Protein AF-A0A3N5GM96-F1 (afdb_monomer_lite)

Structure (mmCIF, N/CA/C/O backbone):
data_AF-A0A3N5GM96-F1
#
_entry.id   AF-A0A3N5GM96-F1
#
loop_
_atom_site.group_PDB
_atom_site.id
_atom_site.type_symbol
_atom_site.label_atom_id
_atom_site.label_alt_id
_atom_site.label_comp_id
_atom_site.label_asym_id
_atom_site.label_entity_id
_atom_site.label_seq_id
_atom_site.pdbx_PDB_ins_code
_atom_site.Cartn_x
_atom_site.Cartn_y
_atom_site.Cartn_z
_atom_site.occupancy
_atom_site.B_iso_or_equiv
_atom_site.auth_seq_id
_atom_site.auth_comp_id
_atom_site.auth_asym_id
_atom_site.auth_atom_id
_atom_site.pdbx_PDB_model_num
ATOM 1 N N . MET A 1 1 ? 38.862 -21.216 -9.327 1.00 44.06 1 MET A N 1
ATOM 2 C CA . MET A 1 1 ? 37.706 -20.750 -10.125 1.00 44.06 1 MET A CA 1
ATOM 3 C C . MET A 1 1 ? 36.490 -20.687 -9.208 1.00 44.06 1 MET A C 1
ATOM 5 O O . MET A 1 1 ? 35.767 -21.667 -9.107 1.00 44.06 1 MET A O 1
ATOM 9 N N . SER A 1 2 ? 36.291 -19.582 -8.486 1.00 44.78 2 SER A N 1
ATOM 10 C CA . SER A 1 2 ? 35.127 -19.432 -7.601 1.00 44.78 2 SER A CA 1
ATOM 11 C C . SER A 1 2 ? 34.140 -18.477 -8.251 1.00 44.78 2 SER A C 1
ATOM 13 O O . SER A 1 2 ? 34.438 -17.307 -8.466 1.00 44.78 2 SER A O 1
ATOM 15 N N . LYS A 1 3 ? 33.000 -19.041 -8.644 1.00 50.09 3 LYS A N 1
ATOM 16 C CA . LYS A 1 3 ? 31.887 -18.403 -9.345 1.00 50.09 3 LYS A CA 1
ATOM 17 C C . LYS A 1 3 ? 31.379 -17.218 -8.516 1.00 50.09 3 LYS A C 1
ATOM 19 O O . LYS A 1 3 ? 30.755 -17.419 -7.478 1.00 50.09 3 LYS A O 1
ATOM 24 N N . SER A 1 4 ? 31.676 -15.996 -8.955 1.00 51.28 4 SER A N 1
ATOM 25 C CA . SER A 1 4 ? 31.146 -14.765 -8.368 1.00 51.28 4 SER A CA 1
ATOM 26 C C . SER A 1 4 ? 29.622 -14.839 -8.356 1.00 51.28 4 SER A C 1
ATOM 28 O O . SER A 1 4 ? 28.991 -14.921 -9.411 1.00 51.28 4 SER A O 1
ATOM 30 N N . ILE A 1 5 ? 29.028 -14.849 -7.164 1.00 60.53 5 ILE A N 1
ATOM 31 C CA . ILE A 1 5 ? 27.581 -14.768 -6.982 1.00 60.53 5 ILE A CA 1
ATOM 32 C C . ILE A 1 5 ? 27.188 -13.348 -7.390 1.00 60.53 5 ILE A C 1
ATOM 34 O O . ILE A 1 5 ? 27.280 -12.409 -6.599 1.00 60.53 5 ILE A O 1
ATOM 38 N N . GLN A 1 6 ? 26.830 -13.179 -8.662 1.00 61.72 6 GLN A N 1
ATOM 39 C CA . GLN A 1 6 ? 26.200 -11.964 -9.160 1.00 61.72 6 GLN A CA 1
ATOM 40 C C . GLN A 1 6 ? 24.901 -11.789 -8.377 1.00 61.72 6 GLN A C 1
ATOM 42 O O . GLN A 1 6 ? 23.946 -12.548 -8.538 1.00 61.72 6 GLN A O 1
ATOM 47 N N . ARG A 1 7 ? 24.901 -10.825 -7.459 1.00 61.12 7 ARG A N 1
ATOM 48 C CA . ARG A 1 7 ? 23.714 -10.421 -6.716 1.00 61.12 7 ARG A CA 1
ATOM 49 C C . ARG A 1 7 ? 22.772 -9.813 -7.749 1.00 61.12 7 ARG A C 1
ATOM 51 O O . ARG A 1 7 ? 23.037 -8.723 -8.241 1.00 61.12 7 ARG A O 1
ATOM 58 N N . ASN A 1 8 ? 21.750 -10.561 -8.154 1.00 61.25 8 ASN A N 1
ATOM 59 C CA . ASN A 1 8 ? 20.772 -10.084 -9.122 1.00 61.25 8 ASN A CA 1
ATOM 60 C C . ASN A 1 8 ? 20.003 -8.921 -8.486 1.00 61.25 8 ASN A C 1
ATOM 62 O O . ASN A 1 8 ? 19.140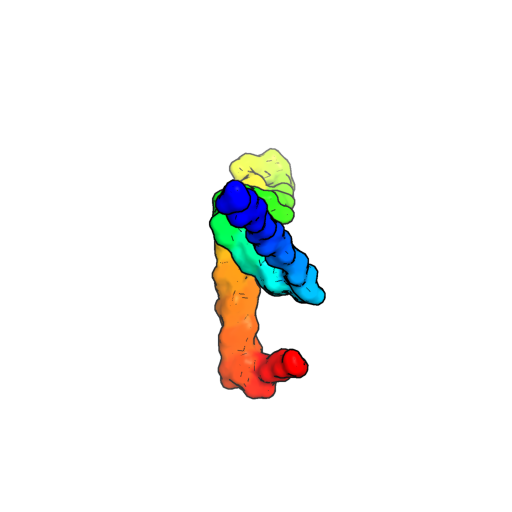 -9.138 -7.636 1.00 61.25 8 ASN A O 1
ATOM 66 N N . VAL A 1 9 ? 20.376 -7.690 -8.833 1.00 66.00 9 VAL A N 1
ATOM 67 C CA . VAL A 1 9 ? 19.699 -6.489 -8.348 1.00 66.00 9 VAL A CA 1
ATOM 68 C C . VAL A 1 9 ? 18.362 -6.415 -9.074 1.00 66.00 9 VAL A C 1
ATOM 70 O O . VAL A 1 9 ? 18.322 -6.211 -10.285 1.00 66.00 9 VAL A O 1
ATOM 73 N N . ILE A 1 10 ? 17.259 -6.618 -8.355 1.00 71.44 10 ILE A N 1
ATOM 74 C CA . ILE A 1 10 ? 15.930 -6.403 -8.924 1.00 71.44 10 ILE A CA 1
ATOM 75 C C . ILE A 1 10 ? 15.748 -4.892 -9.071 1.00 71.44 10 ILE A C 1
ATOM 77 O O . ILE A 1 10 ? 15.653 -4.176 -8.080 1.00 71.44 10 ILE A O 1
ATOM 81 N N . THR A 1 11 ? 15.724 -4.399 -10.309 1.00 86.12 11 THR A N 1
ATOM 82 C CA . THR A 1 11 ? 15.365 -3.008 -10.607 1.00 86.12 11 THR A CA 1
ATOM 83 C C . THR A 1 11 ? 13.860 -2.941 -10.881 1.00 86.12 11 THR A C 1
ATOM 85 O O . THR A 1 11 ? 13.428 -3.396 -11.945 1.00 86.12 11 THR A O 1
ATOM 88 N N . PRO A 1 12 ? 13.039 -2.428 -9.947 1.00 87.50 12 PRO A N 1
ATOM 89 C CA . PRO A 1 12 ? 11.606 -2.288 -10.174 1.00 87.50 12 PRO A CA 1
ATOM 90 C C . PRO A 1 12 ? 11.342 -1.292 -11.308 1.00 87.50 12 PRO A C 1
ATOM 92 O O . PRO A 1 12 ? 11.988 -0.248 -11.385 1.00 87.50 12 PRO A O 1
ATOM 95 N N . ARG A 1 13 ? 10.403 -1.630 -12.199 1.00 93.12 13 ARG A N 1
ATOM 96 C CA . ARG A 1 13 ? 10.067 -0.821 -13.387 1.00 93.12 13 ARG A CA 1
ATOM 97 C C . ARG A 1 13 ? 8.818 0.031 -13.198 1.00 93.12 13 ARG A C 1
ATOM 99 O O . ARG A 1 13 ? 8.622 0.999 -13.923 1.00 93.12 13 ARG A O 1
ATOM 106 N N . THR A 1 14 ? 7.994 -0.325 -12.219 1.00 92.75 14 THR A N 1
ATOM 107 C CA . THR A 1 14 ? 6.759 0.372 -11.870 1.00 92.75 14 THR A CA 1
ATOM 108 C C . THR A 1 14 ? 6.704 0.623 -10.363 1.00 92.75 14 THR A C 1
ATOM 110 O O . THR A 1 14 ? 7.426 -0.003 -9.580 1.00 92.75 14 THR A O 1
ATOM 113 N N . LEU A 1 15 ? 5.838 1.540 -9.927 1.00 93.06 15 LEU A N 1
ATOM 114 C CA . LEU A 1 15 ? 5.617 1.774 -8.497 1.00 93.06 15 LEU A CA 1
ATOM 115 C C . LEU A 1 15 ? 5.086 0.522 -7.768 1.00 93.06 15 LEU A C 1
ATOM 117 O O . LEU A 1 15 ? 5.628 0.213 -6.704 1.00 93.06 15 LEU A O 1
ATOM 121 N N . PRO A 1 16 ? 4.122 -0.250 -8.316 1.00 93.31 16 PRO A N 1
ATOM 122 C CA . PRO A 1 16 ? 3.725 -1.529 -7.727 1.00 93.31 16 PRO A CA 1
ATOM 123 C C . PRO A 1 16 ? 4.886 -2.517 -7.581 1.00 93.31 16 PRO A C 1
ATOM 125 O O . PRO A 1 16 ? 5.003 -3.164 -6.541 1.00 93.31 16 PRO A O 1
ATOM 128 N N . ASP A 1 17 ? 5.788 -2.598 -8.568 1.00 93.31 17 ASP A N 1
ATOM 129 C CA . ASP A 1 17 ? 6.973 -3.460 -8.467 1.00 93.31 17 ASP A CA 1
ATOM 130 C C . ASP A 1 17 ? 7.891 -3.038 -7.317 1.00 93.31 17 ASP A C 1
ATOM 132 O O . ASP A 1 17 ? 8.390 -3.889 -6.578 1.00 93.31 17 ASP A O 1
ATOM 136 N N . LEU A 1 18 ? 8.104 -1.730 -7.139 1.00 94.06 18 LEU A N 1
ATOM 137 C CA . LEU A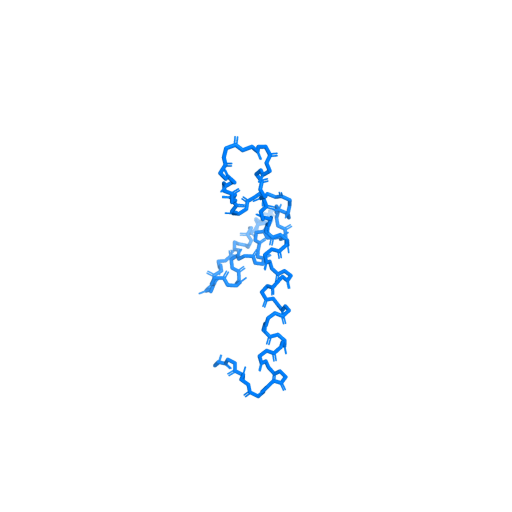 1 18 ? 8.929 -1.199 -6.053 1.00 94.06 18 LEU A CA 1
ATOM 138 C C . LEU A 1 18 ? 8.311 -1.494 -4.682 1.00 94.06 18 LEU A C 1
ATOM 140 O O . LEU A 1 18 ? 9.019 -1.929 -3.772 1.00 94.06 18 LEU A O 1
ATOM 144 N N . VAL A 1 19 ? 7.003 -1.271 -4.532 1.00 94.81 19 VAL A N 1
ATOM 145 C CA . VAL A 1 19 ? 6.279 -1.526 -3.279 1.00 94.81 19 VAL A CA 1
ATOM 146 C C . VAL A 1 19 ? 6.324 -3.011 -2.932 1.00 94.81 19 VAL A C 1
ATOM 148 O O . VAL A 1 19 ? 6.687 -3.355 -1.811 1.00 94.81 19 VAL A O 1
ATOM 151 N N . ARG A 1 20 ? 6.059 -3.891 -3.902 1.00 94.88 20 ARG A N 1
ATOM 152 C CA . ARG A 1 20 ? 6.139 -5.345 -3.728 1.00 94.88 20 ARG A CA 1
ATOM 153 C C . ARG A 1 20 ? 7.546 -5.805 -3.353 1.00 94.88 20 ARG A C 1
ATOM 155 O O . ARG A 1 20 ? 7.699 -6.656 -2.481 1.00 94.88 20 ARG A O 1
ATOM 162 N N . HIS A 1 21 ? 8.574 -5.260 -4.004 1.00 94.50 21 HIS A N 1
ATOM 163 C CA . HIS A 1 21 ? 9.961 -5.585 -3.681 1.00 94.50 21 HIS A CA 1
ATOM 164 C C . HIS A 1 21 ? 10.284 -5.223 -2.225 1.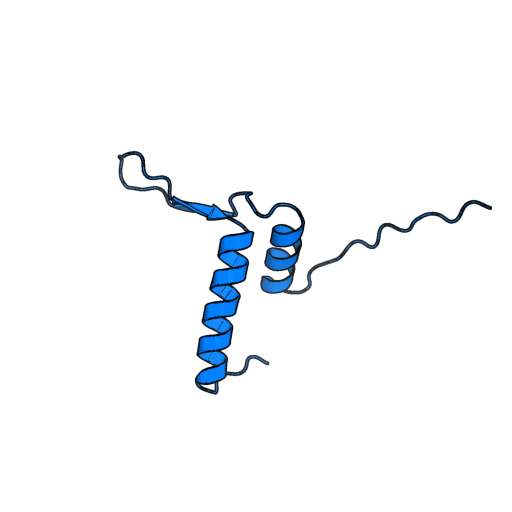00 94.50 21 HIS A C 1
ATOM 166 O O . HIS A 1 21 ? 10.735 -6.074 -1.461 1.00 94.50 21 HIS A O 1
ATOM 172 N N . ARG A 1 22 ? 9.944 -3.999 -1.807 1.00 94.56 22 ARG A N 1
ATOM 173 C CA . ARG A 1 22 ? 10.174 -3.529 -0.435 1.00 94.56 22 ARG A CA 1
ATOM 174 C C . ARG A 1 22 ? 9.310 -4.241 0.603 1.00 94.56 22 ARG A C 1
ATOM 176 O O . ARG A 1 22 ? 9.782 -4.452 1.712 1.00 94.56 22 ARG A O 1
ATOM 183 N N . ALA A 1 23 ? 8.095 -4.660 0.254 1.00 95.31 23 ALA A N 1
ATOM 184 C CA . ALA A 1 23 ? 7.259 -5.490 1.120 1.00 95.31 23 ALA A CA 1
ATOM 185 C C . ALA A 1 23 ? 7.900 -6.860 1.399 1.00 95.31 23 ALA A C 1
ATOM 187 O O . ALA A 1 23 ? 7.748 -7.383 2.497 1.00 95.31 23 ALA A O 1
ATOM 188 N N . GLY A 1 24 ? 8.652 -7.416 0.442 1.00 94.44 24 GLY A N 1
ATOM 189 C CA . GLY A 1 24 ? 9.428 -8.643 0.646 1.00 94.44 24 GLY A CA 1
ATOM 190 C C . GLY A 1 24 ? 10.689 -8.444 1.493 1.00 94.44 24 GLY A C 1
ATOM 191 O O . GLY A 1 24 ? 11.043 -9.322 2.272 1.00 94.44 24 GLY A O 1
ATOM 192 N N . GLU A 1 25 ? 11.367 -7.301 1.362 1.00 94.88 25 GLU A N 1
ATOM 193 C CA . GLU A 1 25 ? 12.601 -7.022 2.113 1.00 94.88 25 GLU A CA 1
ATOM 194 C C . GLU A 1 25 ? 12.351 -6.487 3.531 1.00 94.88 25 GLU A C 1
ATOM 196 O O . GLU A 1 25 ? 13.119 -6.777 4.447 1.00 94.88 25 GLU A O 1
ATOM 201 N N . ARG A 1 26 ? 11.326 -5.644 3.708 1.00 95.31 26 ARG A N 1
ATOM 202 C CA . ARG A 1 26 ? 11.046 -4.882 4.938 1.00 95.31 26 ARG A CA 1
ATOM 203 C C . ARG A 1 26 ? 9.531 -4.713 5.145 1.00 95.31 26 ARG A C 1
ATOM 205 O O . ARG A 1 26 ? 9.032 -3.586 5.095 1.00 95.31 26 ARG A O 1
ATOM 212 N N . PRO A 1 27 ? 8.784 -5.805 5.379 1.00 93.88 27 PRO A N 1
ATOM 213 C CA . PRO A 1 27 ? 7.318 -5.794 5.401 1.00 93.88 27 PRO A CA 1
ATOM 214 C C . PRO A 1 27 ? 6.722 -4.825 6.427 1.00 93.88 27 PRO A C 1
ATOM 216 O O . PRO A 1 27 ? 5.726 -4.168 6.132 1.00 93.88 27 PRO A O 1
ATOM 219 N N . GLU A 1 28 ? 7.342 -4.717 7.603 1.00 96.19 28 GLU A N 1
ATOM 220 C CA . GLU A 1 28 ? 6.867 -3.913 8.738 1.00 96.19 28 GLU A CA 1
ATOM 221 C C . GLU A 1 28 ? 7.357 -2.460 8.706 1.00 96.19 28 GLU A C 1
ATOM 223 O O . GLU A 1 28 ? 6.897 -1.631 9.489 1.00 96.19 28 GLU A O 1
ATOM 228 N N . ALA A 1 29 ? 8.279 -2.120 7.799 1.00 94.56 29 ALA A N 1
ATOM 229 C CA . ALA A 1 29 ? 8.764 -0.753 7.696 1.00 94.56 29 ALA A CA 1
ATOM 230 C C . ALA A 1 29 ? 7.633 0.172 7.227 1.00 94.56 29 ALA A C 1
ATOM 232 O O . ALA A 1 29 ? 6.943 -0.114 6.242 1.00 94.56 29 ALA A O 1
ATOM 233 N N . ALA A 1 30 ? 7.461 1.291 7.932 1.00 92.00 30 ALA A N 1
ATOM 234 C CA . ALA A 1 30 ? 6.489 2.310 7.569 1.00 92.00 30 ALA A CA 1
ATOM 235 C C . ALA A 1 30 ? 6.861 2.933 6.214 1.00 92.00 30 ALA A C 1
ATOM 237 O O . ALA A 1 30 ? 7.992 3.376 6.006 1.00 92.00 30 ALA A O 1
ATOM 238 N N . VAL A 1 31 ? 5.901 2.950 5.290 1.00 91.31 31 VAL A N 1
ATOM 239 C CA . VAL A 1 31 ? 5.989 3.667 4.012 1.00 91.31 31 VAL A CA 1
ATOM 240 C C . VAL A 1 31 ? 5.332 5.044 4.111 1.00 91.31 31 VAL A C 1
ATOM 242 O O . VAL A 1 31 ? 5.820 5.993 3.507 1.00 91.31 31 VAL A O 1
ATOM 245 N N . TYR A 1 32 ? 4.275 5.161 4.919 1.00 86.19 32 TYR A N 1
ATOM 246 C CA . TYR A 1 32 ? 3.610 6.421 5.239 1.00 86.19 32 TYR A CA 1
ATOM 247 C C . TYR A 1 32 ? 3.215 6.446 6.712 1.00 86.19 32 TYR A C 1
ATOM 249 O O . TYR A 1 32 ? 2.783 5.430 7.257 1.00 86.19 32 TYR A O 1
ATOM 257 N N . THR A 1 33 ? 3.311 7.620 7.323 1.00 86.50 33 THR A N 1
ATOM 258 C CA . THR A 1 33 ? 2.745 7.901 8.642 1.00 86.50 33 THR A CA 1
ATOM 259 C C . THR A 1 33 ? 1.704 8.990 8.463 1.00 86.50 33 THR A C 1
ATOM 261 O O . THR A 1 33 ? 2.022 10.076 7.977 1.00 86.50 33 THR A O 1
ATOM 264 N N . PHE A 1 34 ? 0.460 8.683 8.805 1.00 83.25 34 PHE A N 1
ATOM 265 C CA . PHE A 1 34 ? -0.607 9.669 8.863 1.00 83.25 34 PHE A CA 1
ATOM 266 C C . PHE A 1 34 ? -0.539 10.346 10.228 1.00 83.25 34 PHE A C 1
ATOM 268 O O . PHE A 1 34 ? -0.570 9.673 11.257 1.00 83.25 34 PHE A O 1
ATOM 275 N N . LEU A 1 35 ? -0.403 11.668 10.225 1.00 83.19 35 LEU A N 1
ATO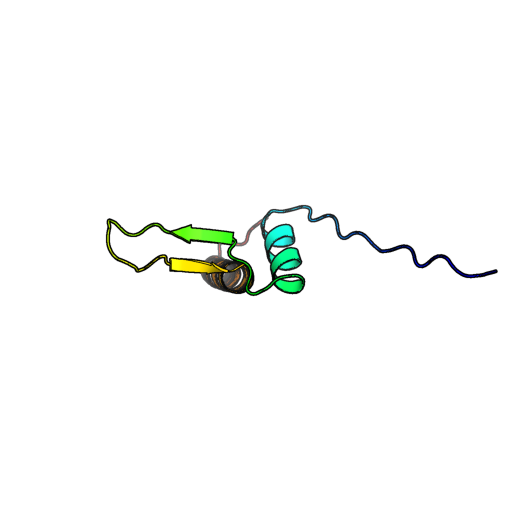M 276 C CA . LEU A 1 35 ? -0.410 12.460 11.446 1.00 83.19 35 LEU A CA 1
ATOM 277 C C . LEU A 1 35 ? -1.868 12.726 11.825 1.00 83.19 35 LEU A C 1
ATOM 279 O O . LEU A 1 35 ? -2.604 13.317 11.032 1.00 83.19 35 LEU A O 1
ATOM 283 N N . ALA A 1 36 ? -2.286 12.258 12.999 1.00 70.50 36 ALA A N 1
ATOM 284 C CA . ALA A 1 36 ? -3.546 12.676 13.598 1.00 70.50 36 ALA A CA 1
ATOM 285 C C . ALA A 1 36 ? -3.404 14.101 14.155 1.00 70.50 36 ALA A C 1
ATOM 287 O O . ALA A 1 36 ? -2.309 14.522 14.539 1.00 70.50 36 ALA A O 1
ATOM 288 N N . ASP A 1 37 ? -4.507 14.848 14.184 1.00 68.00 37 ASP A N 1
ATOM 289 C CA . ASP A 1 37 ? -4.549 16.167 14.814 1.00 68.00 37 ASP A CA 1
ATOM 290 C C . ASP A 1 37 ? -4.374 15.990 16.334 1.00 68.00 37 ASP A C 1
ATOM 292 O O . ASP A 1 37 ? -5.298 15.615 17.048 1.00 68.00 37 ASP A O 1
ATOM 296 N N . GLY A 1 38 ? -3.144 16.167 16.814 1.00 64.31 38 GLY A N 1
ATOM 297 C CA . GLY A 1 38 ? -2.827 16.433 18.218 1.00 64.31 38 GLY A CA 1
ATOM 298 C C . GLY A 1 38 ? -2.727 15.256 19.196 1.00 64.31 38 GLY A C 1
ATOM 299 O O . GLY A 1 38 ? -1.906 15.354 20.103 1.00 64.31 38 GLY A O 1
ATOM 300 N N . GLU A 1 39 ? -3.476 14.159 19.051 1.00 56.25 39 GLU A N 1
ATOM 301 C CA . GLU A 1 39 ? -3.520 13.103 20.087 1.00 56.25 39 GLU A CA 1
ATOM 302 C C . GLU A 1 39 ? -3.237 11.690 19.529 1.00 56.25 39 GLU A C 1
ATOM 304 O O . GLU A 1 39 ? -4.069 11.056 18.890 1.00 56.25 39 GLU A O 1
ATOM 309 N N . GLU A 1 40 ? -1.991 11.249 19.746 1.00 54.03 40 GLU A N 1
AT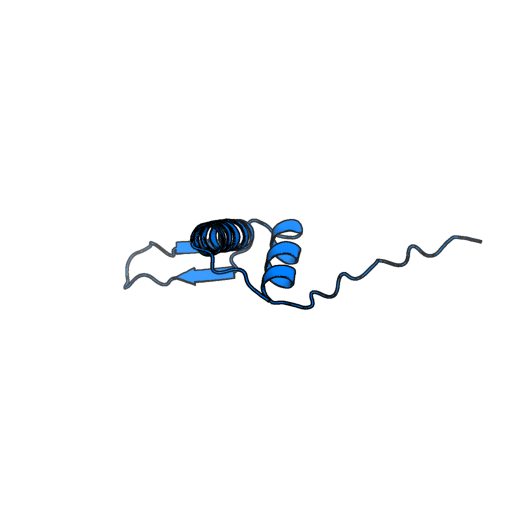OM 310 C CA . GLU A 1 40 ? -1.469 9.874 19.928 1.00 54.03 40 GLU A CA 1
ATOM 311 C C . GLU A 1 40 ? -1.923 8.691 19.041 1.00 54.03 40 GLU A C 1
ATOM 313 O O . GLU A 1 40 ? -1.622 7.547 19.372 1.00 54.03 40 GLU A O 1
ATOM 318 N N . ASP A 1 41 ? -2.503 8.912 17.864 1.00 51.47 41 ASP A N 1
ATOM 319 C CA . ASP A 1 41 ? -2.747 7.840 16.882 1.00 51.47 41 ASP A CA 1
ATOM 320 C C . ASP A 1 41 ? -2.010 8.112 15.556 1.00 51.47 41 ASP A C 1
ATOM 322 O O . ASP A 1 41 ? -2.599 8.377 14.505 1.00 51.47 41 ASP A O 1
ATOM 326 N N . GLU A 1 42 ? -0.671 8.055 15.588 1.00 60.97 42 GLU A N 1
ATOM 327 C CA . GLU A 1 42 ? 0.127 7.942 14.359 1.00 60.97 42 GLU A CA 1
ATOM 328 C C . GLU A 1 42 ? -0.233 6.631 13.644 1.00 60.97 42 GLU A C 1
ATOM 330 O O . GLU A 1 42 ? 0.313 5.562 13.939 1.00 60.97 42 GLU A O 1
ATOM 335 N N . GLN A 1 43 ? -1.120 6.693 12.652 1.00 76.69 43 GLN A N 1
ATOM 336 C CA . GLN A 1 43 ? -1.405 5.522 11.831 1.00 76.69 43 GLN A CA 1
ATOM 337 C C . GLN A 1 43 ? -0.255 5.308 10.850 1.00 76.69 43 GLN A C 1
ATOM 339 O O . GLN A 1 43 ? -0.059 6.061 9.892 1.00 76.69 43 GLN A O 1
ATOM 344 N N . ARG A 1 44 ? 0.522 4.250 11.083 1.00 87.19 44 ARG A N 1
ATOM 345 C CA . ARG A 1 44 ? 1.597 3.828 10.182 1.00 87.19 44 ARG A CA 1
ATOM 346 C C . ARG A 1 44 ? 1.058 2.841 9.164 1.00 87.19 44 ARG A C 1
ATOM 348 O O . ARG A 1 44 ? 0.556 1.774 9.507 1.00 87.19 44 ARG A O 1
ATOM 355 N N . LEU A 1 45 ? 1.220 3.174 7.893 1.00 92.19 45 LEU A N 1
ATOM 356 C CA . LEU A 1 45 ? 1.024 2.240 6.799 1.00 92.19 45 LEU A CA 1
ATOM 357 C C . LEU A 1 45 ? 2.363 1.574 6.492 1.00 92.19 45 LEU A C 1
ATOM 359 O O . LEU A 1 45 ? 3.338 2.258 6.184 1.00 92.19 45 LEU A O 1
ATOM 363 N N . THR A 1 46 ? 2.415 0.247 6.572 1.00 96.25 46 THR A N 1
ATOM 364 C CA . THR A 1 46 ? 3.617 -0.540 6.262 1.00 96.25 46 THR A CA 1
ATOM 365 C C . THR A 1 46 ? 3.680 -0.920 4.782 1.00 96.25 46 THR A C 1
ATOM 367 O O . THR A 1 46 ? 2.665 -0.880 4.080 1.00 96.25 46 THR A O 1
ATOM 370 N N . TYR A 1 47 ? 4.857 -1.319 4.288 1.00 97.12 47 TYR A N 1
ATOM 371 C CA . TYR A 1 47 ? 4.991 -1.810 2.909 1.00 97.12 47 TYR A CA 1
ATOM 372 C C . TYR A 1 47 ? 4.101 -3.024 2.625 1.00 97.12 47 TYR A C 1
ATOM 374 O O . TYR A 1 47 ? 3.478 -3.080 1.565 1.00 97.12 47 TYR A O 1
ATOM 382 N N . ALA A 1 48 ? 4.000 -3.967 3.568 1.00 95.88 48 ALA A N 1
ATOM 383 C CA . ALA A 1 48 ? 3.130 -5.131 3.416 1.00 95.88 48 ALA A CA 1
ATOM 384 C C . ALA A 1 48 ? 1.648 -4.733 3.333 1.00 95.88 48 ALA A C 1
ATOM 386 O O . ALA A 1 48 ? 0.927 -5.198 2.449 1.00 95.88 48 ALA A O 1
ATOM 387 N N . ALA A 1 49 ? 1.204 -3.824 4.207 1.00 95.88 49 ALA A N 1
ATOM 388 C CA . ALA A 1 49 ? -0.172 -3.336 4.200 1.00 95.88 49 ALA A CA 1
ATOM 389 C C . ALA A 1 49 ? -0.501 -2.551 2.919 1.00 95.88 49 ALA A C 1
ATOM 391 O O . ALA A 1 49 ? -1.603 -2.679 2.380 1.00 95.88 49 ALA A O 1
ATOM 392 N N . LEU A 1 50 ? 0.448 -1.762 2.403 1.00 96.19 50 LEU A N 1
ATOM 393 C CA . LEU A 1 50 ? 0.272 -1.036 1.147 1.00 96.19 50 LEU A CA 1
ATOM 394 C C . LEU A 1 50 ? 0.166 -1.987 -0.058 1.00 96.19 50 LEU A C 1
ATOM 396 O O . LEU A 1 50 ? -0.756 -1.815 -0.855 1.00 96.19 50 LEU A O 1
ATOM 400 N N . ASP A 1 51 ? 1.045 -2.992 -0.185 1.00 96.81 51 ASP A N 1
ATOM 401 C CA . ASP A 1 51 ? 0.976 -3.986 -1.277 1.00 96.81 51 ASP A CA 1
ATOM 402 C C . ASP A 1 51 ? -0.368 -4.730 -1.266 1.00 96.81 51 ASP A C 1
ATOM 404 O O . ASP A 1 51 ? -1.049 -4.813 -2.292 1.00 96.81 51 ASP A O 1
ATOM 408 N N . GLN A 1 52 ? -0.802 -5.199 -0.092 1.00 96.69 52 GLN A N 1
ATOM 409 C CA . GLN A 1 52 ? -2.067 -5.917 0.052 1.00 96.69 52 GLN A CA 1
ATOM 410 C C . GLN A 1 52 ? -3.270 -5.050 -0.347 1.00 96.69 52 GLN A C 1
ATOM 412 O O . GLN A 1 52 ? -4.129 -5.494 -1.112 1.00 96.69 52 GLN A O 1
ATOM 417 N N . ARG A 1 53 ? -3.326 -3.801 0.134 1.00 95.75 53 ARG A N 1
ATOM 418 C CA . ARG A 1 53 ? -4.399 -2.855 -0.206 1.00 95.75 53 ARG A CA 1
ATOM 419 C C . ARG A 1 53 ? -4.424 -2.532 -1.697 1.00 95.75 53 ARG A C 1
ATOM 421 O O . ARG A 1 53 ? -5.497 -2.549 -2.296 1.00 95.75 53 ARG A O 1
ATOM 428 N N . ALA A 1 54 ? -3.262 -2.289 -2.304 1.00 95.19 54 ALA A N 1
ATOM 429 C CA . ALA A 1 54 ? -3.162 -2.013 -3.734 1.00 95.19 54 ALA A CA 1
ATOM 430 C C . ALA A 1 54 ? -3.700 -3.183 -4.574 1.00 95.19 54 ALA A C 1
ATOM 432 O O . ALA A 1 54 ? -4.478 -2.968 -5.502 1.00 95.19 54 ALA A O 1
ATOM 433 N N . ARG A 1 55 ? -3.359 -4.429 -4.214 1.00 95.38 55 ARG A N 1
ATOM 434 C CA . ARG A 1 55 ? -3.885 -5.634 -4.880 1.00 95.38 55 ARG A CA 1
ATOM 435 C C . ARG A 1 55 ? -5.390 -5.796 -4.709 1.00 95.38 55 ARG A C 1
ATOM 437 O O . ARG A 1 55 ? -6.055 -6.173 -5.666 1.00 95.38 55 ARG A O 1
ATOM 444 N N . ALA A 1 56 ? -5.924 -5.510 -3.522 1.00 96.38 56 ALA A N 1
ATOM 445 C CA . ALA A 1 56 ? -7.362 -5.580 -3.274 1.00 96.38 56 ALA A CA 1
ATOM 446 C C . ALA A 1 56 ? -8.134 -4.586 -4.159 1.00 96.38 56 ALA A C 1
ATOM 448 O O . ALA A 1 56 ? -9.123 -4.958 -4.788 1.00 96.38 56 ALA A O 1
ATOM 449 N N . VAL A 1 57 ? -7.638 -3.349 -4.276 1.00 95.31 57 VAL A N 1
ATOM 450 C CA . VAL A 1 57 ? -8.207 -2.337 -5.180 1.00 95.31 57 VAL A CA 1
ATOM 451 C C . VAL A 1 57 ? -8.095 -2.784 -6.638 1.00 95.31 57 VAL A C 1
ATOM 453 O O . VAL A 1 57 ? -9.088 -2.745 -7.360 1.00 95.31 57 VAL A O 1
ATOM 456 N N . ALA A 1 58 ? -6.924 -3.266 -7.065 1.00 93.81 58 ALA A N 1
ATOM 457 C CA . ALA A 1 58 ? -6.715 -3.748 -8.428 1.00 93.81 58 ALA A CA 1
ATOM 458 C C . A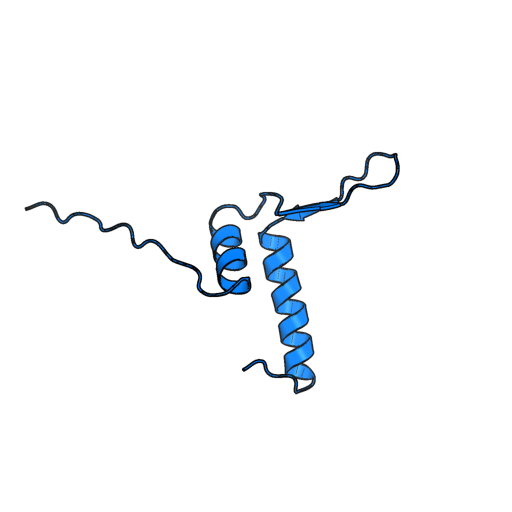LA A 1 58 ? -7.658 -4.910 -8.789 1.00 93.81 58 ALA A C 1
ATOM 460 O O . ALA A 1 58 ? -8.262 -4.891 -9.856 1.00 93.81 58 ALA A O 1
ATOM 461 N N . ALA A 1 59 ? -7.842 -5.882 -7.891 1.00 94.81 59 ALA A N 1
ATOM 462 C CA . ALA A 1 59 ? -8.779 -6.986 -8.089 1.00 94.81 59 ALA A CA 1
ATOM 463 C C . ALA A 1 59 ? -10.235 -6.497 -8.196 1.00 94.81 59 ALA A C 1
ATOM 465 O O . ALA A 1 59 ? -10.997 -6.991 -9.031 1.00 94.81 59 ALA A O 1
ATOM 466 N N . GLY A 1 60 ? -10.615 -5.495 -7.394 1.00 96.44 60 GLY A N 1
ATOM 467 C CA . GLY A 1 60 ? -11.921 -4.842 -7.495 1.00 96.44 60 GLY A CA 1
ATOM 468 C C . GLY A 1 60 ? -12.130 -4.165 -8.851 1.00 96.44 60 GLY A C 1
ATOM 469 O O . GLY A 1 60 ? -13.145 -4.396 -9.501 1.00 96.44 60 GLY A O 1
ATOM 470 N N . LEU A 1 61 ? -11.144 -3.397 -9.322 1.00 94.94 61 LEU A N 1
ATOM 471 C CA . LEU A 1 61 ? -11.189 -2.737 -10.633 1.00 94.94 61 LEU A CA 1
ATOM 472 C C . LEU A 1 61 ? -11.262 -3.745 -11.788 1.00 94.94 61 LEU A C 1
ATOM 474 O O . LEU A 1 61 ? -12.101 -3.603 -12.676 1.00 94.94 61 LEU A O 1
ATOM 478 N N . GLN A 1 62 ? -10.457 -4.808 -11.740 1.00 94.75 62 GLN A N 1
ATOM 479 C CA . GLN A 1 62 ? -10.488 -5.884 -12.734 1.00 94.75 62 GLN A CA 1
ATOM 480 C C . GLN A 1 62 ? -11.852 -6.579 -12.781 1.00 94.75 62 GLN A C 1
ATOM 482 O O . GLN A 1 62 ? -12.357 -6.870 -13.863 1.00 94.75 62 GLN A O 1
ATOM 487 N N . SER A 1 63 ? -12.487 -6.786 -11.623 1.00 94.81 63 SER A N 1
ATOM 488 C CA . SER A 1 63 ? -13.834 -7.368 -11.540 1.00 94.81 63 SER A CA 1
ATOM 489 C C . SER A 1 63 ? -14.909 -6.478 -12.176 1.00 94.81 63 SER A C 1
ATOM 491 O O . SER A 1 63 ? -15.939 -6.980 -12.616 1.00 94.81 63 SER A O 1
ATOM 493 N N . LEU A 1 64 ? -14.664 -5.168 -12.264 1.00 96.31 64 LEU A N 1
ATOM 494 C CA . LEU A 1 64 ? -15.524 -4.199 -12.949 1.00 96.31 64 LEU A CA 1
ATOM 495 C C . LEU A 1 64 ? -15.196 -4.052 -14.447 1.00 96.31 64 LEU A C 1
ATOM 497 O O . LEU A 1 64 ? -15.750 -3.181 -15.111 1.00 96.31 64 LEU A O 1
ATOM 501 N N . GLY A 1 65 ? -14.293 -4.874 -14.989 1.00 93.31 65 GLY A N 1
ATOM 502 C CA . GLY A 1 65 ? -13.862 -4.798 -16.388 1.00 93.31 65 GLY A CA 1
ATOM 503 C C . GLY A 1 65 ? -12.831 -3.702 -16.671 1.00 93.31 65 GLY A C 1
ATOM 504 O O . GLY A 1 65 ? -12.449 -3.513 -17.823 1.00 93.31 65 GLY A O 1
ATOM 505 N N . ALA A 1 66 ? -12.337 -3.006 -15.642 1.00 88.06 66 ALA A N 1
ATOM 506 C CA . ALA A 1 66 ? -11.233 -2.061 -15.763 1.00 88.06 66 ALA A CA 1
ATOM 507 C C . ALA A 1 66 ? -9.895 -2.808 -15.628 1.00 88.06 66 ALA A C 1
ATOM 509 O O . ALA A 1 66 ? -9.262 -2.822 -14.570 1.00 88.06 66 ALA A O 1
ATOM 510 N N . GLY A 1 67 ? -9.488 -3.483 -16.705 1.00 81.88 67 GLY A N 1
ATOM 511 C CA . GLY A 1 67 ? -8.133 -4.015 -16.842 1.00 81.88 67 GLY A CA 1
ATOM 512 C C . GLY A 1 67 ? -7.144 -2.880 -17.110 1.00 81.88 67 GLY A C 1
ATOM 513 O O . GLY A 1 67 ? -7.411 -2.028 -17.953 1.00 81.88 67 GLY A O 1
ATOM 514 N N . GLY A 1 68 ? -6.028 -2.854 -16.376 1.00 75.56 68 GLY A N 1
ATOM 515 C CA . GLY A 1 68 ? -4.883 -2.014 -16.740 1.00 75.56 68 GLY A CA 1
ATOM 516 C C . GLY A 1 68 ? -4.252 -2.470 -18.061 1.00 75.56 68 GLY A C 1
ATOM 517 O O . GLY A 1 68 ? -4.554 -3.567 -18.532 1.00 75.56 68 GLY A O 1
ATOM 518 N N . GLU A 1 69 ? -3.399 -1.623 -18.639 1.00 62.19 69 GLU A N 1
ATOM 519 C CA . GLU A 1 69 ? -2.727 -1.863 -19.931 1.00 62.19 69 GLU A CA 1
ATOM 520 C C . GLU A 1 69 ? -1.626 -2.934 -19.875 1.00 62.19 69 GLU A C 1
ATOM 522 O O . GLU A 1 69 ? -0.932 -3.030 -18.832 1.00 62.19 69 GLU A O 1
#

Foldseek 3Di:
DDDPPPPPDDDQPDPLSVLVVCCVVPVADFPDWDDDPPDDDGDGDGSVNVNVVVVVVQVVCVVVVNDDD

Radius of gyration: 17.18 Å; chains: 1; bounding box: 53×37×40 Å

pLDDT: mean 83.66, std 15.87, range [44.06, 97.12]

Secondary structure (DSSP, 8-state):
-------------SHHHHHHHHHHH-TTSEEEEEPPSSSS--EEEEHHHHHHHHHHHHHHHHHTT----

Sequence (69 aa):
MSKSIQRNVITPRTLPDLVRHRAGERPEAAVYTFLADGEEDEQRLTYAALDQRARAVAAGLQSLGAGGE